Protein AF-A0AAE1AQV7-F1 (afdb_monomer_lite)

Secondary structure (DSSP, 8-state):
---B--EEEEEE-SS-EEEEEEEEETTTEEEEEEEEE-TTEEEEEE--B-S-TTS---EEEEEEEEE----------

Sequence (77 aa):
MGSNSPNSFVYNLTGRKMVTVNYNNSDDGLEVTRMRLTGGSFRAMIFLISGPRIKERVVKFIASTSRLWKGHSGSSG

Organism: NCBI:txid231223

Structure (mmCIF, N/CA/C/O backbone):
data_AF-A0AAE1AQV7-F1
#
_entry.id   AF-A0AAE1AQV7-F1
#
loop_
_atom_site.group_PDB
_atom_site.id
_atom_site.type_symbol
_atom_site.label_atom_id
_atom_site.label_alt_id
_atom_site.label_comp_id
_atom_site.label_asym_id
_atom_site.label_entity_id
_atom_site.label_seq_id
_atom_site.pdbx_PDB_ins_code
_atom_site.Cartn_x
_atom_site.Cartn_y
_atom_site.Cartn_z
_atom_site.occupancy
_atom_site.B_iso_or_equiv
_atom_site.auth_seq_id
_atom_site.auth_comp_id
_atom_site.auth_asym_id
_atom_site.auth_atom_id
_atom_site.pdbx_PDB_model_num
ATOM 1 N N . MET A 1 1 ? 6.948 -10.282 -23.122 1.00 50.38 1 MET A N 1
ATOM 2 C CA . MET A 1 1 ? 7.085 -9.371 -21.963 1.00 50.38 1 MET A CA 1
ATOM 3 C C . MET A 1 1 ? 6.504 -10.074 -20.755 1.00 50.38 1 MET A C 1
ATOM 5 O O . MET A 1 1 ? 5.436 -10.652 -20.887 1.00 50.38 1 MET A O 1
ATOM 9 N N . GLY A 1 2 ? 7.208 -10.123 -19.629 1.00 52.53 2 GLY A N 1
ATOM 10 C CA . GLY A 1 2 ? 6.701 -10.821 -18.453 1.00 52.53 2 GLY A CA 1
ATOM 11 C C . GLY A 1 2 ? 6.178 -9.830 -17.427 1.00 52.53 2 GLY A C 1
ATOM 12 O O . GLY A 1 2 ? 6.940 -8.986 -16.974 1.00 52.53 2 GLY A O 1
ATOM 13 N N . SER A 1 3 ? 4.899 -9.934 -17.079 1.00 56.69 3 SER A N 1
ATOM 14 C CA . SER A 1 3 ? 4.297 -9.142 -16.006 1.00 56.69 3 SER A CA 1
ATOM 15 C C . SER A 1 3 ? 4.646 -9.770 -14.656 1.00 56.69 3 SER A C 1
ATOM 17 O O . SER A 1 3 ? 4.640 -10.997 -14.529 1.00 56.69 3 SER A O 1
ATOM 19 N N . ASN A 1 4 ? 4.988 -8.932 -13.679 1.00 61.91 4 ASN A N 1
ATOM 20 C CA . ASN A 1 4 ? 5.037 -9.297 -12.267 1.00 61.91 4 ASN A CA 1
ATOM 21 C C . ASN A 1 4 ? 4.089 -8.355 -11.524 1.00 61.91 4 ASN A C 1
ATOM 23 O O . ASN A 1 4 ? 4.124 -7.144 -11.730 1.00 61.91 4 ASN A O 1
ATOM 27 N N . SER A 1 5 ? 3.249 -8.906 -10.655 1.00 66.19 5 SER A N 1
ATOM 28 C CA . SER A 1 5 ? 2.281 -8.130 -9.879 1.00 66.19 5 SER A CA 1
ATOM 29 C C . SER A 1 5 ? 2.503 -8.410 -8.396 1.00 66.19 5 SER A C 1
ATOM 31 O O . SER A 1 5 ? 1.963 -9.389 -7.879 1.00 66.19 5 SER A O 1
ATOM 33 N N . PRO A 1 6 ? 3.356 -7.635 -7.700 1.00 67.44 6 PRO A N 1
ATOM 34 C CA . PRO A 1 6 ? 3.511 -7.794 -6.267 1.00 67.44 6 PRO A CA 1
ATOM 35 C C . PRO A 1 6 ? 2.188 -7.459 -5.578 1.00 67.44 6 PRO A C 1
ATOM 37 O O . PRO A 1 6 ? 1.612 -6.385 -5.771 1.00 67.44 6 PRO A O 1
ATOM 40 N N . ASN A 1 7 ? 1.723 -8.391 -4.752 1.00 69.81 7 ASN A N 1
ATOM 41 C CA . ASN A 1 7 ? 0.556 -8.190 -3.908 1.00 69.81 7 ASN A CA 1
ATOM 42 C C . ASN A 1 7 ? 0.994 -7.481 -2.626 1.00 69.81 7 ASN A C 1
ATOM 44 O O . ASN A 1 7 ? 1.861 -7.973 -1.906 1.00 69.81 7 ASN A O 1
ATOM 48 N N . SER A 1 8 ? 0.380 -6.338 -2.332 1.00 75.12 8 SER A N 1
ATOM 49 C CA . SER A 1 8 ? 0.561 -5.616 -1.071 1.00 75.12 8 SER A CA 1
ATOM 50 C C . SER A 1 8 ? -0.724 -5.651 -0.253 1.00 75.12 8 SER A C 1
ATOM 52 O O . SER A 1 8 ? -1.820 -5.580 -0.805 1.00 75.12 8 SER A O 1
ATOM 54 N N . PHE A 1 9 ? -0.608 -5.726 1.071 1.00 81.88 9 PHE A N 1
ATOM 55 C CA . PHE A 1 9 ? -1.759 -5.745 1.973 1.00 81.88 9 PHE A CA 1
ATOM 56 C C . PHE A 1 9 ? -1.682 -4.585 2.957 1.00 81.88 9 PHE A C 1
ATOM 58 O O . PHE A 1 9 ? -0.645 -4.347 3.573 1.00 81.88 9 PHE A O 1
ATOM 65 N N . VAL A 1 10 ? -2.804 -3.890 3.134 1.00 83.62 10 VAL A N 1
ATOM 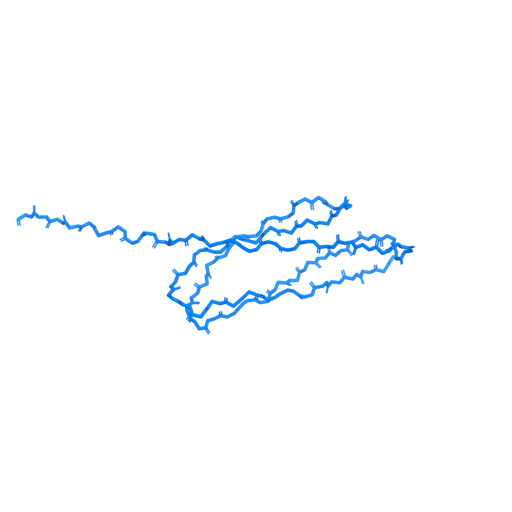66 C CA . VAL A 1 10 ? -2.957 -2.870 4.173 1.00 83.62 10 VAL A CA 1
ATOM 67 C C . VAL A 1 10 ? -3.975 -3.357 5.191 1.00 83.62 10 VAL A C 1
ATOM 69 O O . VAL A 1 10 ? -5.127 -3.615 4.841 1.00 83.62 10 VAL A O 1
ATOM 72 N N . TYR A 1 11 ? -3.555 -3.436 6.451 1.00 84.56 11 TYR A N 1
ATOM 73 C CA . TYR A 1 11 ? -4.391 -3.825 7.584 1.00 84.56 11 TYR A CA 1
ATOM 74 C C . TYR A 1 11 ? -4.695 -2.606 8.455 1.00 84.56 11 TYR A C 1
ATOM 76 O O . TYR A 1 11 ? -3.789 -1.857 8.818 1.00 84.56 11 TYR A O 1
ATOM 84 N N . ASN A 1 12 ? -5.961 -2.412 8.827 1.00 84.50 12 ASN A N 1
ATOM 85 C CA . ASN A 1 12 ? -6.340 -1.443 9.851 1.00 84.50 12 ASN A CA 1
ATOM 86 C C . ASN A 1 12 ? -6.911 -2.168 11.070 1.00 84.50 12 ASN A C 1
ATOM 88 O O . ASN A 1 12 ? -8.052 -2.619 11.056 1.00 84.50 12 ASN A O 1
ATOM 92 N N . LEU A 1 13 ? -6.131 -2.219 12.146 1.00 83.19 13 LEU A N 1
ATOM 93 C CA . LEU A 1 13 ? -6.538 -2.825 13.419 1.00 83.19 13 LEU A CA 1
ATOM 94 C C . LEU A 1 13 ? -7.297 -1.847 14.335 1.00 83.19 13 LEU A C 1
ATOM 96 O O . LEU A 1 13 ? -7.772 -2.234 15.395 1.00 83.19 13 LEU A O 1
ATOM 100 N N . THR A 1 14 ? -7.408 -0.573 13.947 1.00 82.94 14 THR A N 1
ATOM 101 C CA . THR A 1 14 ? -7.962 0.508 14.785 1.00 82.94 14 THR A CA 1
ATOM 102 C C . THR A 1 14 ? -9.254 1.075 14.200 1.00 82.94 14 THR A C 1
ATOM 104 O O . THR A 1 14 ? -9.743 0.579 13.198 1.00 82.94 14 THR A O 1
ATOM 107 N N . GLY A 1 15 ? -9.824 2.136 14.785 1.00 78.62 15 GLY A N 1
ATOM 108 C CA . GLY A 1 15 ? -11.022 2.803 14.254 1.00 78.62 15 GLY A CA 1
ATOM 109 C C . GLY A 1 15 ? -10.916 3.246 12.781 1.00 78.62 15 GLY A C 1
ATOM 110 O O . GLY A 1 15 ? -9.894 3.101 12.121 1.00 78.62 15 GLY A O 1
ATOM 111 N N . ARG A 1 16 ? -11.991 3.813 12.229 1.00 79.31 16 ARG A N 1
ATOM 112 C CA . ARG A 1 16 ? -12.069 4.156 10.795 1.00 79.31 16 ARG A CA 1
ATOM 113 C C . ARG A 1 16 ? -10.982 5.168 10.384 1.00 79.31 16 ARG A C 1
ATOM 115 O O . ARG A 1 16 ? -10.953 6.285 10.904 1.00 79.31 16 ARG A O 1
ATOM 122 N N . LYS A 1 17 ? -10.132 4.802 9.418 1.00 80.88 17 LYS A N 1
ATOM 123 C CA . LYS A 1 17 ? -9.039 5.640 8.890 1.00 80.88 17 LYS A CA 1
ATOM 124 C C . LYS A 1 17 ? -9.203 5.891 7.395 1.00 80.88 17 LYS A C 1
ATOM 126 O O . LYS A 1 17 ? -9.766 5.069 6.667 1.00 80.88 17 LYS A O 1
ATOM 131 N N . MET A 1 18 ? -8.703 7.035 6.938 1.00 81.75 18 MET A N 1
ATOM 132 C CA . MET A 1 18 ? -8.407 7.238 5.525 1.00 81.75 18 MET A CA 1
ATOM 133 C C . MET A 1 18 ? -6.942 6.878 5.315 1.00 81.75 18 MET A C 1
ATOM 135 O O . MET A 1 18 ? -6.083 7.352 6.055 1.00 81.75 18 MET A O 1
ATOM 139 N N . VAL A 1 19 ? -6.679 5.985 4.369 1.00 83.56 19 VAL A N 1
ATOM 140 C CA . VAL A 1 19 ? -5.342 5.482 4.072 1.00 83.56 19 VAL A CA 1
ATOM 141 C C . VAL A 1 19 ? -4.974 5.879 2.653 1.00 83.56 19 VAL A C 1
ATOM 143 O O . VAL A 1 19 ? -5.728 5.635 1.712 1.00 83.56 19 VAL A O 1
ATOM 146 N N . THR A 1 20 ? -3.808 6.491 2.518 1.00 83.25 20 THR A N 1
ATOM 147 C CA . THR A 1 20 ? -3.169 6.799 1.244 1.00 83.25 20 THR A CA 1
ATOM 148 C C . THR A 1 20 ? -1.986 5.861 1.093 1.00 83.25 20 THR A C 1
ATOM 150 O O . THR A 1 20 ? -1.139 5.799 1.981 1.00 83.25 20 THR A O 1
ATOM 153 N N . VAL A 1 21 ? -1.938 5.127 -0.009 1.00 81.31 21 VAL A N 1
ATOM 154 C CA . VAL A 1 21 ? -0.821 4.262 -0.371 1.00 81.31 21 VAL A CA 1
ATOM 155 C C . VAL A 1 21 ? -0.152 4.852 -1.597 1.00 81.31 21 VAL A C 1
ATOM 157 O O . VAL A 1 21 ? -0.782 4.999 -2.642 1.00 81.31 21 VAL A O 1
ATOM 160 N N . ASN A 1 22 ? 1.121 5.187 -1.440 1.00 79.88 22 ASN A N 1
ATOM 161 C CA . ASN A 1 22 ? 1.993 5.616 -2.516 1.00 79.88 22 ASN A CA 1
ATOM 162 C C . ASN A 1 22 ? 2.831 4.417 -2.958 1.00 79.88 22 ASN A C 1
ATOM 164 O O . ASN A 1 22 ? 3.502 3.784 -2.137 1.00 79.88 22 ASN A O 1
ATOM 168 N N . TYR A 1 23 ? 2.787 4.131 -4.248 1.00 76.56 23 TYR A N 1
ATOM 169 C CA . TYR A 1 23 ? 3.593 3.136 -4.930 1.00 76.56 23 TYR A CA 1
ATOM 170 C C . TYR A 1 23 ? 4.564 3.860 -5.849 1.00 76.56 23 TYR A C 1
ATOM 172 O O . TYR A 1 23 ? 4.147 4.675 -6.662 1.00 76.56 23 TYR A O 1
ATOM 180 N N . ASN A 1 24 ? 5.854 3.581 -5.705 1.00 72.94 24 ASN A N 1
ATOM 181 C CA . ASN A 1 24 ? 6.857 4.067 -6.638 1.00 72.94 24 ASN A CA 1
ATOM 182 C C . ASN A 1 24 ? 7.623 2.869 -7.194 1.00 72.94 24 ASN A C 1
ATOM 184 O O . ASN A 1 24 ? 8.302 2.161 -6.440 1.00 72.94 24 ASN A O 1
ATOM 188 N N . ASN A 1 25 ? 7.500 2.660 -8.501 1.00 68.31 25 ASN A N 1
ATOM 189 C CA . ASN A 1 25 ? 8.434 1.847 -9.258 1.00 68.31 25 ASN A CA 1
ATOM 190 C C . ASN A 1 25 ? 9.290 2.795 -10.087 1.00 68.31 25 ASN A C 1
ATOM 192 O O . ASN A 1 25 ? 8.758 3.581 -10.867 1.00 68.31 25 ASN A O 1
ATOM 196 N N . SER A 1 26 ? 10.607 2.691 -9.918 1.00 61.59 26 SER A N 1
ATOM 197 C CA . SER A 1 26 ? 11.621 3.563 -10.521 1.00 61.59 26 SER A CA 1
ATOM 198 C C . SER A 1 26 ? 11.464 3.768 -12.034 1.00 61.59 26 SER A C 1
ATOM 200 O O . SER A 1 26 ? 11.960 4.761 -12.554 1.00 61.59 26 SER A O 1
ATOM 202 N N . ASP A 1 27 ? 10.758 2.856 -12.713 1.00 64.38 27 ASP A N 1
ATOM 203 C CA . ASP A 1 27 ? 10.527 2.869 -14.159 1.00 64.38 27 ASP A CA 1
ATOM 204 C C . ASP A 1 27 ? 9.119 3.346 -14.586 1.00 64.38 27 ASP A C 1
ATOM 206 O O . ASP A 1 27 ? 8.980 3.875 -15.685 1.00 64.38 27 ASP A O 1
ATOM 210 N N . ASP A 1 28 ? 8.084 3.181 -13.749 1.00 63.59 28 ASP A N 1
ATOM 211 C CA . ASP A 1 28 ? 6.674 3.471 -14.102 1.00 63.59 28 ASP A CA 1
ATOM 212 C C . ASP A 1 28 ? 6.136 4.750 -13.420 1.00 63.59 28 ASP A C 1
ATOM 214 O O . ASP A 1 28 ? 5.022 5.200 -13.695 1.00 63.59 28 ASP A O 1
ATOM 218 N N . GLY A 1 29 ? 6.931 5.366 -12.539 1.00 66.19 29 GLY A N 1
ATOM 219 C CA . GLY A 1 29 ? 6.560 6.574 -11.808 1.00 66.19 29 GLY A CA 1
ATOM 220 C C . GLY A 1 29 ? 5.786 6.306 -10.512 1.00 66.19 29 GLY A C 1
ATOM 221 O O . GLY A 1 29 ? 5.726 5.186 -9.997 1.00 66.19 29 GLY A O 1
ATOM 222 N N . LEU A 1 30 ? 5.239 7.383 -9.939 1.00 72.88 30 LEU A N 1
ATOM 223 C CA . LEU A 1 30 ? 4.511 7.354 -8.670 1.00 72.88 30 LEU A CA 1
ATOM 224 C C . LEU A 1 30 ? 3.010 7.134 -8.912 1.00 72.88 30 LEU A C 1
ATOM 226 O O . LEU A 1 30 ? 2.330 8.022 -9.423 1.00 72.88 30 LEU A O 1
ATOM 230 N N . GLU A 1 31 ? 2.472 6.006 -8.455 1.00 75.44 31 GLU A N 1
ATOM 231 C CA . GLU A 1 31 ? 1.032 5.757 -8.383 1.00 75.44 31 GLU A CA 1
ATOM 232 C C . GLU A 1 31 ? 0.524 6.014 -6.958 1.00 75.44 31 GLU A C 1
ATOM 234 O O . GLU A 1 31 ? 1.124 5.589 -5.967 1.00 75.44 31 GLU A O 1
ATOM 239 N N . VAL A 1 32 ? -0.603 6.716 -6.831 1.00 76.81 32 VAL A N 1
ATOM 240 C CA . VAL A 1 32 ? -1.197 7.055 -5.532 1.00 76.81 32 VAL A CA 1
ATOM 241 C C . VAL A 1 32 ? -2.612 6.506 -5.459 1.00 76.81 32 VAL A C 1
ATOM 243 O O . VAL A 1 32 ? -3.501 6.956 -6.176 1.00 76.81 32 VAL A O 1
ATOM 246 N N . THR A 1 33 ? -2.853 5.586 -4.527 1.00 81.44 33 THR A N 1
ATOM 247 C CA . THR A 1 33 ? -4.195 5.076 -4.227 1.00 81.44 33 THR A CA 1
ATOM 248 C C . THR A 1 33 ? -4.675 5.591 -2.877 1.00 81.44 33 THR A C 1
ATOM 250 O O . THR A 1 33 ? -3.991 5.461 -1.864 1.00 81.44 33 THR A O 1
ATOM 253 N N . ARG A 1 34 ? -5.900 6.121 -2.826 1.00 82.56 34 ARG A N 1
ATOM 254 C CA . ARG A 1 34 ? -6.567 6.512 -1.576 1.00 82.56 34 ARG A CA 1
ATOM 255 C C . ARG A 1 34 ? -7.761 5.613 -1.310 1.00 82.56 34 ARG A C 1
ATOM 257 O O . ARG A 1 34 ? -8.573 5.368 -2.195 1.00 82.56 34 ARG A O 1
ATOM 264 N N . MET A 1 35 ? -7.888 5.139 -0.077 1.00 84.12 35 MET A N 1
ATOM 265 C CA . MET A 1 35 ? -8.981 4.262 0.330 1.00 84.12 35 MET A CA 1
ATOM 266 C C . MET A 1 35 ? -9.410 4.508 1.772 1.00 84.12 35 MET A C 1
ATOM 268 O O . MET A 1 35 ? -8.647 4.974 2.618 1.00 84.12 35 MET A O 1
ATOM 272 N N . ARG A 1 36 ? -10.660 4.160 2.069 1.00 85.00 36 ARG A N 1
ATOM 273 C CA . ARG A 1 36 ? -11.184 4.165 3.432 1.00 85.00 36 ARG A CA 1
ATOM 274 C C . ARG A 1 36 ? -11.128 2.750 3.983 1.00 85.00 36 ARG A C 1
ATOM 276 O O . ARG A 1 36 ? -11.697 1.845 3.384 1.00 85.00 36 ARG A O 1
ATOM 283 N N . LEU A 1 37 ? -10.486 2.586 5.135 1.00 85.00 37 LEU A N 1
ATOM 284 C CA . LEU A 1 37 ? -10.399 1.307 5.829 1.00 85.00 37 LEU A CA 1
ATOM 285 C C . LEU A 1 37 ? -11.133 1.401 7.165 1.00 85.00 37 LEU A C 1
ATOM 287 O O . LEU A 1 37 ? -10.874 2.273 8.001 1.00 85.00 37 LEU A O 1
ATOM 291 N N . THR A 1 38 ? -12.106 0.516 7.340 1.00 83.44 38 THR A N 1
ATOM 292 C CA . THR A 1 38 ? -12.759 0.257 8.624 1.00 83.44 38 THR A CA 1
ATOM 293 C C . THR A 1 38 ? -11.817 -0.499 9.554 1.00 83.44 38 THR A C 1
ATOM 295 O O . THR A 1 38 ? -10.779 -0.999 9.123 1.00 83.44 38 THR A O 1
ATOM 298 N N . GLY A 1 39 ? -12.128 -0.498 10.848 1.00 84.94 39 GLY A N 1
ATOM 299 C CA . GLY A 1 39 ? -11.339 -1.241 11.824 1.00 84.94 39 GLY A CA 1
ATOM 300 C C . GLY A 1 39 ? -11.558 -2.736 11.733 1.00 84.94 39 GLY A C 1
ATOM 301 O O . GLY A 1 39 ? -12.653 -3.173 11.391 1.00 84.94 39 GLY A O 1
ATOM 302 N N . GLY A 1 40 ? -10.501 -3.500 11.996 1.00 83.75 40 GLY A N 1
ATOM 303 C CA . GLY A 1 40 ? -10.475 -4.949 11.813 1.00 83.75 40 GLY A CA 1
ATOM 304 C C . GLY A 1 40 ? -10.535 -5.383 10.346 1.00 83.75 40 GLY A C 1
ATOM 305 O O . GLY A 1 40 ? -10.779 -6.550 10.067 1.00 83.75 40 GLY A O 1
ATOM 306 N N . SER A 1 41 ? -10.360 -4.460 9.395 1.00 84.12 41 SER A N 1
ATOM 307 C CA . SER A 1 41 ? -10.455 -4.746 7.961 1.00 84.12 41 SER A CA 1
ATOM 308 C C . SER A 1 41 ? -9.088 -4.688 7.291 1.00 84.12 41 SER A C 1
ATOM 310 O O . SER A 1 41 ? -8.205 -3.930 7.702 1.00 84.12 41 SER A O 1
ATOM 312 N N . PHE A 1 42 ? -8.941 -5.453 6.214 1.00 86.44 42 PHE A N 1
ATOM 313 C CA . PHE A 1 42 ? -7.774 -5.404 5.346 1.00 86.44 42 PHE A CA 1
ATOM 314 C C . PHE A 1 42 ? -8.185 -5.160 3.899 1.00 86.44 42 PHE A C 1
ATOM 316 O O . PHE A 1 42 ? -9.325 -5.421 3.509 1.00 86.44 42 PHE A O 1
ATOM 323 N N . ARG A 1 43 ? -7.249 -4.658 3.096 1.00 84.69 43 ARG A N 1
ATOM 324 C CA . ARG A 1 43 ? -7.424 -4.563 1.648 1.00 84.69 43 ARG A CA 1
ATOM 325 C C . ARG A 1 43 ? -6.166 -5.022 0.934 1.00 84.69 43 ARG A C 1
ATOM 327 O O . ARG A 1 43 ? -5.068 -4.562 1.247 1.00 84.69 43 ARG A O 1
ATOM 334 N N . ALA A 1 44 ? -6.359 -5.932 -0.015 1.00 84.00 44 ALA A N 1
ATOM 335 C CA . ALA A 1 44 ? -5.329 -6.325 -0.960 1.00 84.00 44 ALA A CA 1
ATOM 336 C C . ALA A 1 44 ? -5.201 -5.258 -2.052 1.00 84.00 44 ALA A C 1
ATOM 338 O O . ALA A 1 44 ? -6.200 -4.711 -2.530 1.00 84.00 44 ALA A O 1
ATOM 339 N N . MET A 1 45 ? -3.966 -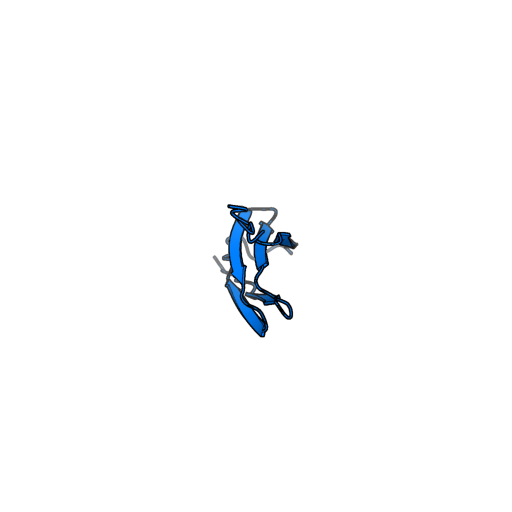4.968 -2.429 1.00 78.88 45 MET A N 1
ATOM 340 C CA . MET A 1 45 ? -3.604 -4.064 -3.505 1.00 78.88 45 MET A CA 1
ATOM 341 C C . MET A 1 45 ? -2.742 -4.813 -4.506 1.00 78.88 45 MET A C 1
ATOM 343 O O . MET A 1 45 ? -1.725 -5.404 -4.139 1.00 78.88 45 MET A O 1
ATOM 347 N N . ILE A 1 46 ? -3.169 -4.770 -5.763 1.00 75.56 46 ILE A N 1
ATOM 348 C CA . ILE A 1 46 ? -2.462 -5.367 -6.887 1.00 75.56 46 ILE A CA 1
ATOM 349 C C . ILE A 1 46 ? -1.902 -4.211 -7.698 1.00 75.56 46 ILE A C 1
ATOM 351 O O . ILE A 1 46 ? -2.666 -3.374 -8.174 1.00 75.56 46 ILE A O 1
ATOM 355 N N . PHE A 1 47 ? -0.582 -4.175 -7.836 1.00 73.12 47 PHE A N 1
ATOM 356 C CA . PHE A 1 47 ? 0.104 -3.205 -8.679 1.00 73.12 47 PHE A CA 1
ATOM 357 C C . PHE A 1 47 ? 0.681 -3.936 -9.881 1.00 73.12 47 PHE A C 1
ATOM 359 O O . PHE A 1 47 ? 1.362 -4.953 -9.729 1.00 73.12 47 PHE A O 1
ATOM 366 N N . LEU A 1 48 ? 0.379 -3.447 -11.079 1.00 70.69 48 LEU A N 1
ATOM 367 C CA . LEU A 1 48 ? 0.913 -4.016 -12.307 1.00 70.69 48 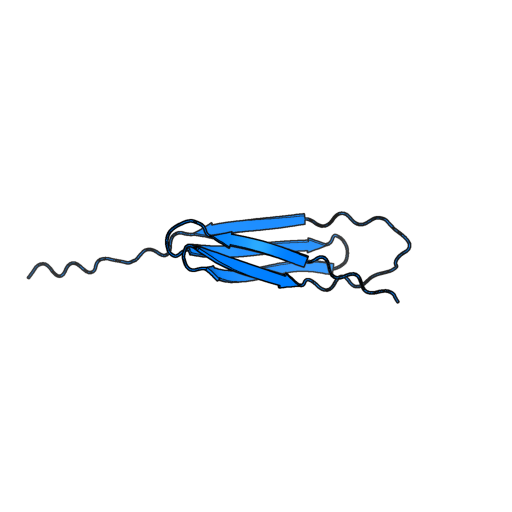LEU A CA 1
ATOM 368 C C . LEU A 1 48 ? 2.288 -3.412 -12.562 1.00 70.69 48 LEU A C 1
ATOM 370 O O . LEU A 1 48 ? 2.400 -2.213 -12.783 1.00 70.69 48 LEU A O 1
ATOM 374 N N . ILE A 1 49 ? 3.326 -4.250 -12.549 1.00 70.69 49 ILE A N 1
ATOM 375 C CA . ILE A 1 49 ? 4.670 -3.829 -12.939 1.00 70.69 49 ILE A CA 1
ATOM 376 C C . ILE A 1 49 ? 4.908 -4.278 -14.370 1.00 70.69 49 ILE A C 1
ATOM 378 O O . ILE A 1 49 ? 4.992 -5.479 -14.660 1.00 70.69 49 ILE A O 1
ATOM 382 N N . SER A 1 50 ? 5.027 -3.305 -15.265 1.00 66.56 50 SER A N 1
ATOM 383 C CA . SER A 1 50 ? 5.404 -3.517 -16.658 1.00 66.56 50 SER A CA 1
ATOM 384 C C . SER A 1 50 ? 6.895 -3.253 -16.839 1.00 66.56 50 SER A C 1
ATOM 386 O O . SER A 1 50 ? 7.427 -2.222 -16.436 1.00 66.56 50 SER A O 1
ATOM 388 N N . GLY A 1 51 ? 7.622 -4.196 -17.439 1.00 64.38 51 GLY A N 1
ATOM 389 C CA . GLY A 1 51 ? 9.012 -3.943 -17.801 1.00 64.38 51 GLY A CA 1
ATOM 390 C C . GLY A 1 51 ? 9.840 -5.165 -18.179 1.00 64.38 51 GLY A C 1
ATOM 391 O O . GLY A 1 51 ? 9.389 -6.305 -18.038 1.00 64.38 51 GLY A O 1
ATOM 392 N N . PRO A 1 52 ? 11.059 -4.947 -18.701 1.00 59.69 52 PRO A N 1
ATOM 393 C CA . PRO A 1 52 ? 11.975 -6.027 -19.038 1.00 59.69 52 PRO A CA 1
ATOM 394 C C . PRO A 1 52 ? 12.378 -6.818 -17.782 1.00 59.69 52 PRO A C 1
ATOM 396 O O . PRO A 1 52 ? 12.878 -6.258 -16.813 1.00 59.69 52 PRO A O 1
ATOM 399 N N . ARG A 1 53 ? 12.220 -8.150 -17.827 1.00 59.50 53 ARG A N 1
ATOM 400 C CA . ARG A 1 53 ? 12.523 -9.102 -16.732 1.00 59.50 53 ARG A CA 1
ATOM 401 C C . ARG A 1 53 ? 14.013 -9.239 -16.369 1.00 59.50 53 ARG A C 1
ATOM 403 O O . ARG A 1 53 ? 14.361 -10.080 -15.552 1.00 59.50 53 ARG A O 1
ATOM 410 N N . ILE A 1 54 ? 14.892 -8.468 -17.003 1.00 57.59 54 ILE A N 1
ATOM 411 C CA . ILE A 1 54 ? 16.341 -8.724 -17.038 1.00 57.59 54 ILE A CA 1
ATOM 412 C C . ILE A 1 54 ? 17.099 -7.917 -15.964 1.00 57.59 54 ILE A C 1
ATOM 414 O O . ILE A 1 54 ? 18.322 -7.973 -15.898 1.00 57.59 54 ILE A O 1
ATOM 418 N N . LYS A 1 55 ? 16.400 -7.153 -15.114 1.00 64.81 55 LYS A N 1
ATOM 419 C CA . LYS A 1 55 ? 17.014 -6.394 -14.016 1.00 64.81 55 LYS A CA 1
ATOM 420 C C . LYS A 1 55 ? 16.212 -6.525 -12.728 1.00 64.81 55 LYS A C 1
ATOM 422 O O . LYS A 1 55 ? 14.982 -6.517 -12.755 1.00 64.81 55 LYS A O 1
ATOM 427 N N . GLU A 1 56 ? 16.930 -6.620 -11.613 1.00 69.44 56 GLU A N 1
ATOM 428 C CA . GLU A 1 56 ? 16.359 -6.451 -10.279 1.00 69.44 56 GLU A CA 1
ATOM 429 C C . GLU A 1 56 ? 15.717 -5.061 -10.172 1.00 69.44 56 GLU A C 1
ATOM 431 O O . GLU A 1 56 ? 16.282 -4.066 -10.632 1.00 69.44 56 GLU A O 1
ATOM 436 N N . ARG A 1 57 ? 14.514 -5.001 -9.594 1.00 70.88 57 ARG A N 1
ATOM 437 C CA . ARG A 1 57 ? 13.773 -3.757 -9.379 1.00 70.88 57 ARG A CA 1
ATOM 438 C C . ARG A 1 57 ? 13.466 -3.595 -7.903 1.00 70.88 57 ARG A C 1
ATOM 440 O O . ARG A 1 57 ? 12.896 -4.490 -7.282 1.00 70.88 57 ARG A O 1
ATOM 447 N N . VAL A 1 58 ? 13.786 -2.422 -7.372 1.00 74.81 58 VAL A N 1
ATOM 448 C CA . VAL A 1 58 ? 13.374 -2.025 -6.028 1.00 74.81 58 VAL A CA 1
ATOM 449 C C . VAL A 1 58 ? 12.020 -1.340 -6.131 1.00 74.81 58 VAL A C 1
ATOM 451 O O . VAL A 1 58 ? 11.873 -0.337 -6.824 1.00 74.81 58 VAL A O 1
ATOM 454 N N . VAL A 1 59 ? 11.036 -1.884 -5.424 1.00 75.75 59 VAL A N 1
ATOM 455 C CA . VAL A 1 59 ? 9.679 -1.340 -5.361 1.00 75.75 59 VAL A CA 1
ATOM 456 C C . VAL A 1 59 ? 9.426 -0.837 -3.948 1.00 75.75 59 VAL A C 1
ATOM 458 O O . VAL A 1 59 ? 9.641 -1.572 -2.983 1.00 75.75 59 VAL A O 1
ATOM 461 N N . LYS A 1 60 ? 8.955 0.407 -3.813 1.00 80.06 60 LYS A N 1
ATOM 462 C CA . LYS A 1 60 ? 8.660 1.007 -2.506 1.00 80.06 60 LYS A CA 1
ATOM 463 C C . LYS A 1 60 ? 7.165 1.264 -2.346 1.00 80.06 60 LYS A C 1
ATOM 465 O O . LYS A 1 60 ? 6.565 1.989 -3.138 1.00 80.06 60 LYS A O 1
ATOM 470 N N . PHE A 1 61 ? 6.604 0.730 -1.264 1.00 80.88 61 PHE A N 1
ATOM 471 C CA . PHE A 1 61 ? 5.238 0.998 -0.821 1.00 80.88 61 PHE A CA 1
ATOM 472 C C . PHE A 1 61 ? 5.268 1.852 0.442 1.00 80.88 61 PHE A C 1
ATOM 474 O O . PHE A 1 61 ? 5.947 1.515 1.412 1.00 80.88 61 PHE A O 1
ATOM 481 N N . ILE A 1 62 ? 4.527 2.957 0.446 1.00 83.56 62 ILE A N 1
ATOM 482 C CA . ILE A 1 62 ? 4.380 3.819 1.619 1.00 83.56 62 ILE A CA 1
ATOM 483 C C . ILE A 1 62 ? 2.893 3.979 1.899 1.00 83.56 62 ILE A C 1
ATOM 485 O O . ILE A 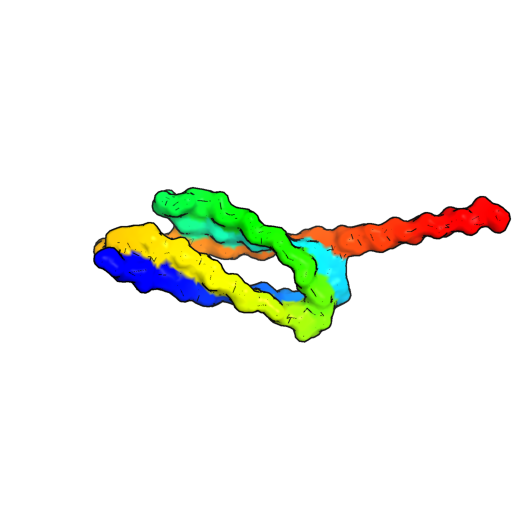1 62 ? 2.179 4.601 1.118 1.00 83.56 62 ILE A O 1
ATOM 489 N N . ALA A 1 63 ? 2.431 3.445 3.027 1.00 84.50 63 ALA A N 1
ATOM 490 C CA . ALA A 1 63 ? 1.087 3.693 3.529 1.00 84.50 63 ALA A CA 1
ATOM 491 C C . ALA A 1 63 ? 1.121 4.818 4.570 1.00 84.50 63 ALA A C 1
ATOM 493 O O . ALA A 1 63 ? 1.942 4.824 5.483 1.00 84.50 63 ALA A O 1
ATOM 494 N N . SER A 1 64 ? 0.217 5.779 4.446 1.00 85.44 64 SER A N 1
ATOM 495 C CA . SER A 1 64 ? 0.034 6.874 5.397 1.00 85.44 64 SER A CA 1
ATOM 496 C C . SER A 1 64 ? -1.437 6.987 5.757 1.00 85.44 64 SER A C 1
ATOM 498 O O . SER A 1 64 ? -2.307 6.789 4.910 1.00 85.44 64 SER A O 1
ATOM 500 N N . THR A 1 65 ? -1.734 7.298 7.018 1.00 82.94 65 THR A N 1
ATOM 501 C CA . THR A 1 65 ? -3.119 7.424 7.483 1.00 82.94 65 THR A CA 1
ATOM 502 C C . THR A 1 65 ? -3.425 8.852 7.899 1.00 82.94 65 THR A C 1
ATOM 504 O O . THR A 1 65 ? -2.589 9.522 8.498 1.00 82.94 65 THR A O 1
ATOM 507 N N . SER A 1 66 ? -4.646 9.301 7.630 1.00 77.81 66 SER A N 1
ATOM 508 C CA . SER A 1 66 ? -5.219 10.490 8.250 1.00 77.81 66 SER A CA 1
ATOM 509 C C . SER A 1 66 ? -6.449 10.098 9.067 1.00 77.81 66 SER A C 1
ATOM 511 O O . SER A 1 66 ? -7.219 9.187 8.725 1.00 77.81 66 SER A O 1
ATOM 513 N N . ARG A 1 67 ? -6.618 10.755 10.220 1.00 67.56 67 ARG A N 1
ATOM 514 C CA . ARG A 1 67 ? -7.838 10.607 11.013 1.00 67.56 67 ARG A CA 1
ATOM 515 C C . ARG A 1 67 ? -8.950 11.310 10.243 1.00 67.56 67 ARG A C 1
ATOM 517 O O . ARG A 1 67 ? -8.849 12.498 9.966 1.00 67.56 67 ARG A O 1
ATOM 524 N N . LEU A 1 68 ? -10.015 10.584 9.916 1.00 62.41 68 LEU A N 1
ATOM 525 C CA . LEU A 1 68 ? -11.244 11.219 9.456 1.00 62.41 68 LEU A CA 1
ATOM 526 C C . LEU A 1 68 ? -11.817 11.983 10.650 1.00 62.41 68 LEU A C 1
ATOM 528 O O . LEU A 1 68 ? -12.333 11.36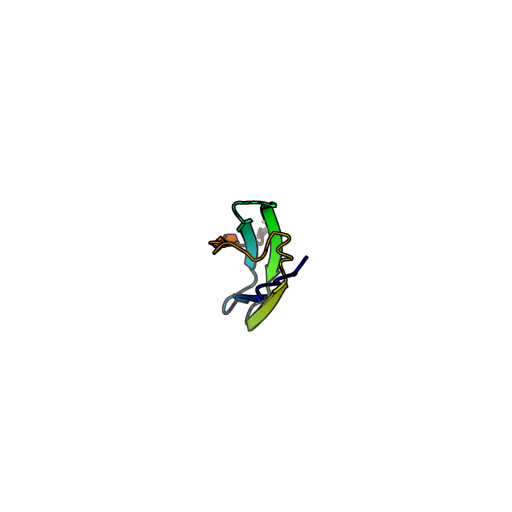9 11.585 1.00 62.41 68 LEU A O 1
ATOM 532 N N . TRP A 1 69 ? -11.645 13.302 10.666 1.00 50.34 69 TRP A N 1
ATOM 533 C CA . TRP A 1 69 ? -12.204 14.147 11.711 1.00 50.34 69 TRP A CA 1
ATOM 534 C C . TRP A 1 69 ? -13.729 14.086 11.587 1.00 50.34 69 TRP A C 1
ATOM 536 O O . TRP A 1 69 ? -14.303 14.509 10.586 1.00 50.34 69 TRP A O 1
ATOM 546 N N . LYS A 1 70 ? -14.400 13.486 12.573 1.00 54.88 70 LYS A N 1
ATOM 547 C CA . LYS A 1 70 ? -15.851 13.597 12.717 1.00 54.88 70 LYS A CA 1
ATOM 548 C C . LYS A 1 70 ? -16.076 14.920 13.447 1.00 54.88 70 LYS A C 1
ATOM 550 O O . LYS A 1 70 ? -15.949 14.958 14.670 1.00 54.88 70 LYS A O 1
ATOM 555 N N . GLY A 1 71 ? -16.287 16.003 12.699 1.00 44.75 71 GLY A N 1
ATOM 556 C CA . GLY A 1 71 ? -16.693 17.278 13.283 1.00 44.75 71 GLY A CA 1
ATOM 557 C C . GLY A 1 71 ? -17.919 17.033 14.157 1.00 44.75 71 GLY A C 1
ATOM 558 O O . GLY A 1 71 ? -18.941 16.561 13.665 1.00 44.75 71 GLY A O 1
ATOM 559 N N . HIS A 1 72 ? -17.789 17.251 15.464 1.00 44.97 72 HIS A N 1
ATOM 560 C CA . HIS A 1 72 ? -18.954 17.403 16.321 1.00 44.97 72 HIS A CA 1
ATOM 561 C C . HIS A 1 72 ? -19.455 18.819 16.069 1.00 44.97 72 HIS A C 1
ATOM 563 O O . HIS A 1 72 ? -18.908 19.778 16.604 1.00 44.97 72 HIS A O 1
ATOM 569 N N . SER A 1 73 ? -20.462 18.956 15.210 1.00 52.12 73 SER A N 1
ATOM 570 C CA . SER A 1 73 ? -21.322 20.134 15.204 1.00 52.12 73 SER A CA 1
ATOM 571 C C . SER A 1 73 ? -22.167 20.087 16.479 1.00 52.12 73 SER A C 1
ATOM 573 O O . SER A 1 73 ? -23.290 19.587 16.477 1.00 52.12 73 SER A O 1
ATOM 575 N N . GLY A 1 74 ? -21.579 20.521 17.594 1.00 42.12 74 GLY A N 1
ATOM 576 C CA . GLY A 1 74 ? -22.318 20.843 18.807 1.00 42.12 74 GLY A CA 1
ATOM 577 C C . GLY A 1 74 ? -23.044 22.162 18.586 1.00 42.12 74 GLY A C 1
ATOM 578 O O . GLY A 1 74 ? -22.442 23.220 18.715 1.00 42.12 74 GLY A O 1
ATOM 579 N N . SER A 1 75 ? -24.317 22.085 18.201 1.00 51.81 75 SER A N 1
ATOM 580 C CA . SER A 1 75 ? -25.246 23.208 18.302 1.00 51.81 75 SER A CA 1
ATOM 581 C C . SER A 1 75 ? -25.551 23.411 19.782 1.00 51.81 75 SER A C 1
ATOM 583 O O . SER A 1 75 ? -26.346 22.668 20.348 1.00 51.81 75 SER A O 1
ATOM 585 N N . SER A 1 76 ? -24.892 24.371 20.419 1.00 47.34 76 SER A N 1
ATOM 586 C CA . SER A 1 76 ? -25.362 24.955 21.676 1.00 47.34 76 SER A CA 1
ATOM 587 C C . SER A 1 76 ? -26.440 25.987 21.341 1.00 47.34 76 SER A C 1
ATOM 589 O O . SER A 1 76 ? -26.114 27.106 20.942 1.00 47.34 76 SER A O 1
ATOM 591 N N . GLY A 1 77 ? -27.698 25.554 21.428 1.00 45.41 77 GLY A N 1
ATOM 592 C CA . GLY A 1 77 ? -28.881 26.402 21.584 1.00 45.41 77 GLY A CA 1
ATOM 593 C C . GLY A 1 77 ? -29.435 26.247 22.991 1.00 45.41 77 GLY A C 1
ATOM 594 O O . GLY A 1 77 ? -29.135 25.197 23.608 1.00 45.41 77 GLY A O 1
#

Radius of gyration: 17.32 Å; chains: 1; bounding box: 46×37×44 Å

pLDDT: mean 71.8, std 12.34, range [42.12, 86.44]

Foldseek 3Di:
DDKDKDKD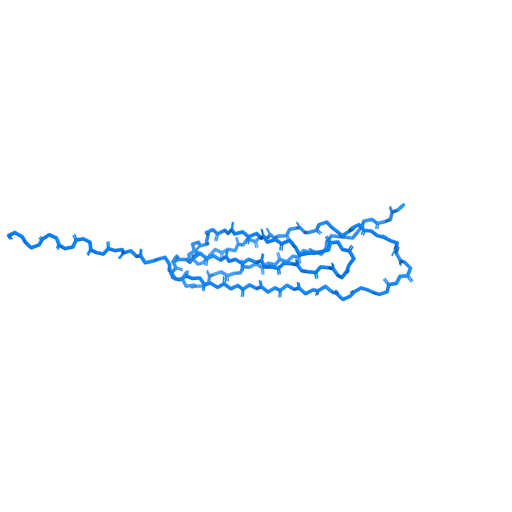KDAAQDAKKWKKKWKQWPPPGIDIDIDIDGHRDMDIDTDIDDDDPPDDTDIDIDMDIDDPDPDPPPPPD